Protein AF-A0A853I4E1-F1 (afdb_monomer_lite)

pL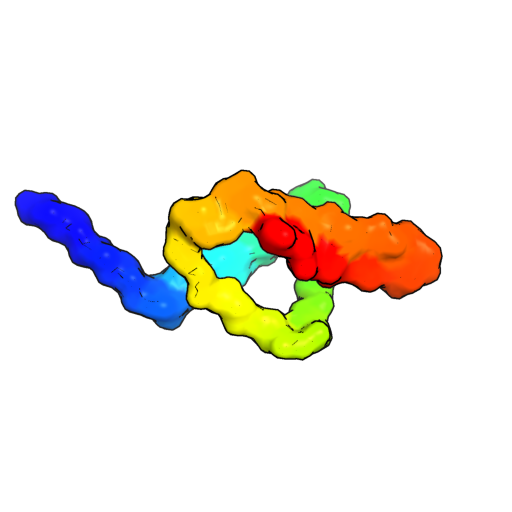DDT: mean 84.57, std 10.01, range [49.0, 97.25]

Sequence (62 aa):
MKPATPTEEQRLQQFIKELTALSKKTGIVIEAIGGVSILEPEELRALRYLGEVGTGDIEPRF

Radius of gyration: 13.95 Å; chains: 1; bounding box: 40×28×24 Å

Organism: NCBI:txid2994442

Secondary structure (DSSP, 8-state):
-PPPPPPHHHHHHHHHHHHHHHHHHHS-----TT------TTGGGG-EEEE-TTT--EEEE-

Foldseek 3Di:
DPPDDDDPVRVVVVVVVVLVVVCVVPVDDDDDDPDDDDDDPVVCPPWDWDADPVVRDTDIDD

Structure (mmCIF, N/CA/C/O backbone):
data_AF-A0A853I4E1-F1
#
_entry.id   AF-A0A853I4E1-F1
#
loop_
_atom_site.group_PDB
_atom_site.id
_atom_site.type_symbol
_atom_site.label_atom_id
_atom_site.label_alt_id
_atom_site.label_comp_id
_atom_site.label_asym_id
_atom_site.label_entity_id
_atom_site.label_seq_id
_atom_site.pdbx_PDB_ins_code
_atom_site.Cartn_x
_atom_site.Cartn_y
_atom_site.Cartn_z
_atom_site.occupancy
_atom_site.B_iso_or_equiv
_atom_site.auth_seq_id
_atom_site.auth_comp_id
_atom_site.auth_asym_id
_atom_site.auth_atom_id
_atom_site.pdbx_PDB_model_num
ATOM 1 N N . MET A 1 1 ? -28.147 15.652 8.964 1.00 49.00 1 MET A N 1
ATOM 2 C CA . MET A 1 1 ? -26.784 16.147 9.267 1.00 49.00 1 MET A CA 1
ATOM 3 C C . MET A 1 1 ? -25.893 15.769 8.096 1.00 49.00 1 MET A C 1
ATOM 5 O O . MET A 1 1 ? -25.957 14.618 7.683 1.00 49.00 1 MET A O 1
ATOM 9 N N . LYS A 1 2 ? -25.144 16.711 7.507 1.00 50.72 2 LYS A N 1
ATOM 10 C CA . LYS A 1 2 ? -24.115 16.359 6.513 1.00 50.72 2 LYS A CA 1
ATOM 11 C C . LYS A 1 2 ? -23.019 15.564 7.241 1.00 50.72 2 LYS A C 1
ATOM 13 O O . LYS A 1 2 ? -22.660 15.984 8.343 1.00 50.72 2 LYS A O 1
ATOM 18 N N . PRO A 1 3 ? -22.529 14.439 6.694 1.00 60.19 3 PRO A N 1
ATOM 19 C CA . PRO A 1 3 ? -21.377 13.764 7.277 1.00 60.19 3 PRO A CA 1
ATOM 20 C C . PRO A 1 3 ? -20.208 14.753 7.318 1.00 60.19 3 PRO A C 1
ATOM 22 O O . PRO A 1 3 ? -19.995 15.501 6.362 1.00 60.19 3 PRO A O 1
ATOM 25 N N . ALA A 1 4 ? -19.514 14.810 8.453 1.00 78.25 4 ALA A N 1
ATOM 26 C CA . ALA A 1 4 ? -18.318 15.627 8.580 1.00 78.25 4 ALA A CA 1
ATOM 27 C C . ALA A 1 4 ? -17.243 15.084 7.631 1.00 78.25 4 ALA A C 1
ATOM 29 O O . ALA A 1 4 ? -17.061 13.868 7.537 1.00 78.25 4 ALA A O 1
ATOM 30 N N . THR A 1 5 ? -16.549 15.976 6.926 1.00 80.38 5 THR A N 1
ATOM 31 C CA . THR A 1 5 ? -15.381 15.598 6.129 1.00 80.38 5 THR A CA 1
ATOM 32 C C . THR A 1 5 ? -14.328 14.994 7.064 1.00 80.38 5 THR A C 1
ATOM 34 O O . THR A 1 5 ? -14.046 15.605 8.100 1.00 80.38 5 THR A O 1
ATOM 37 N N . PRO A 1 6 ? -13.762 13.816 6.748 1.00 83.31 6 PRO A N 1
ATOM 38 C CA . PRO A 1 6 ? -12.719 13.218 7.570 1.00 83.31 6 PRO A CA 1
ATOM 39 C C . PRO A 1 6 ? -11.491 14.128 7.651 1.00 83.31 6 PRO A C 1
ATOM 41 O O . PRO A 1 6 ? -11.124 14.766 6.663 1.00 83.31 6 PRO A O 1
ATOM 44 N N . THR A 1 7 ? -10.826 14.154 8.804 1.00 90.19 7 THR A N 1
ATOM 45 C CA . THR A 1 7 ? -9.513 14.802 8.932 1.00 90.19 7 THR A CA 1
ATOM 46 C C . THR A 1 7 ? -8.453 14.041 8.130 1.00 90.19 7 THR A C 1
ATOM 48 O O . THR A 1 7 ? -8.630 12.870 7.790 1.00 90.19 7 THR A O 1
ATOM 51 N N . GLU A 1 8 ? -7.316 14.677 7.846 1.00 86.12 8 GLU A N 1
ATOM 52 C CA . GLU A 1 8 ? -6.179 14.021 7.182 1.00 86.12 8 GLU A CA 1
ATOM 53 C C . GLU A 1 8 ? -5.704 12.778 7.939 1.00 86.12 8 GLU A C 1
ATOM 55 O O . GLU A 1 8 ? -5.489 11.731 7.333 1.00 86.12 8 GLU A O 1
ATOM 60 N N . GLU A 1 9 ? -5.638 12.857 9.268 1.00 88.44 9 GLU A N 1
ATOM 61 C CA . GLU A 1 9 ? -5.276 11.725 10.118 1.00 88.44 9 GLU A CA 1
ATOM 62 C C . GLU A 1 9 ? -6.292 10.579 10.010 1.00 88.44 9 GLU A C 1
ATOM 64 O O . GLU A 1 9 ? -5.908 9.416 9.899 1.00 88.44 9 GLU A O 1
ATOM 69 N N . GLN A 1 10 ? -7.592 10.885 9.943 1.00 91.81 10 GLN A N 1
ATOM 70 C CA . GLN A 1 10 ? -8.630 9.875 9.719 1.00 91.81 10 GLN A CA 1
ATOM 71 C C . GLN A 1 10 ? -8.521 9.234 8.329 1.00 91.81 10 GLN A C 1
ATOM 73 O O . GLN A 1 10 ? -8.679 8.016 8.213 1.00 91.81 10 GLN A O 1
ATOM 78 N N . ARG A 1 11 ? -8.214 10.019 7.284 1.00 89.75 11 ARG A N 1
ATOM 79 C CA . ARG A 1 11 ? -7.962 9.496 5.928 1.00 89.75 11 ARG A CA 1
ATOM 80 C C . ARG A 1 11 ? -6.747 8.566 5.917 1.00 89.75 11 ARG A C 1
ATOM 82 O O . ARG A 1 11 ? -6.835 7.465 5.378 1.00 89.75 11 ARG A O 1
ATOM 89 N N . LEU A 1 12 ? -5.653 8.962 6.570 1.00 89.19 12 LEU A N 1
ATOM 90 C CA . LEU A 1 12 ? -4.434 8.157 6.667 1.00 89.19 12 LEU A CA 1
ATOM 91 C C . LEU A 1 12 ? -4.672 6.838 7.418 1.00 89.19 12 LEU A C 1
ATOM 93 O O . LEU A 1 12 ? -4.274 5.777 6.942 1.00 89.19 12 LEU A O 1
ATOM 97 N N . GLN A 1 13 ? -5.365 6.874 8.558 1.00 93.31 13 GLN A N 1
ATOM 98 C CA . GLN A 1 13 ? -5.689 5.666 9.326 1.00 93.31 13 GLN A CA 1
ATOM 99 C C . GLN A 1 13 ? -6.580 4.700 8.537 1.00 93.31 13 GLN A C 1
ATOM 101 O O . GLN A 1 13 ? -6.356 3.486 8.548 1.00 93.31 13 GLN A O 1
ATOM 106 N N . GLN A 1 14 ? -7.571 5.228 7.814 1.00 92.44 14 GLN A N 1
ATOM 107 C CA . GLN A 1 14 ? -8.422 4.412 6.955 1.00 92.44 14 GLN A CA 1
ATOM 108 C C . GLN A 1 14 ? -7.619 3.781 5.806 1.00 92.44 14 GLN A C 1
ATOM 110 O O 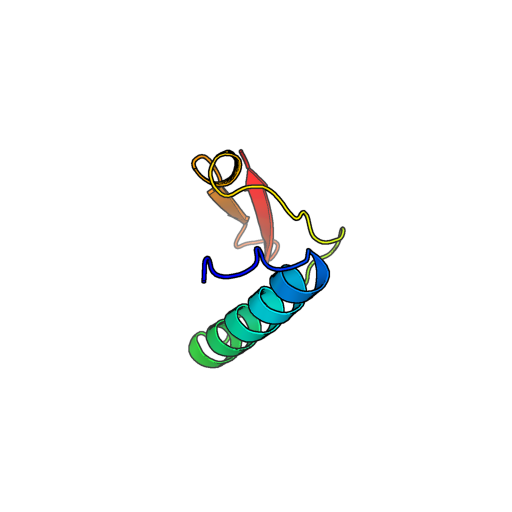. GLN A 1 14 ? -7.755 2.581 5.566 1.00 92.44 14 GLN A O 1
ATOM 115 N N . PHE A 1 15 ? -6.728 4.542 5.163 1.00 90.94 15 PHE A N 1
ATOM 116 C CA . PHE A 1 15 ? -5.833 4.030 4.124 1.00 90.94 15 PHE A CA 1
ATOM 117 C C . PHE A 1 15 ? -4.942 2.889 4.638 1.00 90.94 15 PHE A C 1
ATOM 119 O O . PHE A 1 15 ? -4.885 1.829 4.018 1.00 90.94 15 PHE A O 1
ATOM 126 N N . ILE A 1 16 ? -4.313 3.050 5.810 1.00 92.31 16 ILE A N 1
ATOM 127 C CA . ILE A 1 16 ? -3.481 2.003 6.433 1.00 92.31 16 ILE A CA 1
ATOM 128 C C . ILE A 1 16 ? -4.294 0.722 6.659 1.00 92.31 16 ILE A C 1
ATOM 130 O O . ILE A 1 16 ? -3.816 -0.383 6.385 1.00 92.31 16 ILE A O 1
ATOM 134 N N . LYS A 1 17 ? -5.536 0.852 7.135 1.00 95.81 17 LYS A N 1
ATOM 135 C CA . LYS A 1 17 ? -6.429 -0.286 7.380 1.00 95.81 17 LYS A CA 1
ATOM 136 C C . LYS A 1 17 ? -6.773 -1.036 6.091 1.00 95.81 17 LYS A C 1
ATOM 138 O O . LYS A 1 17 ? -6.726 -2.268 6.073 1.00 95.81 17 LYS A O 1
ATOM 143 N N . GLU A 1 18 ? -7.113 -0.312 5.029 1.00 95.12 18 GLU A N 1
ATOM 144 C CA . GLU A 1 18 ? -7.452 -0.889 3.724 1.00 95.12 18 GLU A CA 1
ATOM 145 C C . GLU A 1 18 ? -6.242 -1.547 3.059 1.00 95.12 18 GLU A C 1
ATOM 147 O O . GLU A 1 18 ? -6.335 -2.701 2.633 1.00 95.12 18 GLU A O 1
ATOM 152 N N . LEU A 1 19 ? -5.090 -0.869 3.060 1.00 92.56 19 LEU A N 1
ATOM 153 C CA . LEU A 1 19 ? -3.834 -1.411 2.546 1.00 92.56 19 LEU A CA 1
ATOM 154 C C . LEU A 1 19 ? -3.436 -2.687 3.298 1.00 92.56 19 LEU A C 1
ATOM 156 O O . LEU A 1 19 ? -3.117 -3.691 2.672 1.00 92.56 19 LEU A O 1
ATOM 160 N N . THR A 1 20 ? -3.557 -2.703 4.630 1.00 95.25 20 THR A N 1
ATOM 161 C CA . THR A 1 20 ? -3.281 -3.896 5.451 1.00 95.25 20 THR A CA 1
ATOM 162 C C . THR A 1 20 ? -4.165 -5.079 5.051 1.00 95.25 20 THR A C 1
ATOM 164 O O . THR A 1 20 ? -3.689 -6.212 4.942 1.00 95.25 20 THR A O 1
ATOM 167 N N . ALA A 1 21 ? -5.464 -4.843 4.850 1.00 96.88 21 ALA A N 1
ATOM 168 C CA . ALA A 1 21 ? -6.390 -5.891 4.430 1.00 96.88 21 ALA A CA 1
ATOM 169 C C . ALA A 1 21 ? -6.048 -6.414 3.026 1.00 96.88 21 ALA A C 1
ATOM 171 O O . ALA A 1 21 ? -6.070 -7.627 2.800 1.00 96.88 21 ALA A O 1
ATOM 172 N N . LEU A 1 22 ? -5.690 -5.516 2.105 1.00 95.75 22 LEU A N 1
ATOM 173 C CA . LEU A 1 22 ? -5.284 -5.874 0.751 1.00 95.75 22 LEU A CA 1
ATOM 174 C C . LEU A 1 22 ? -3.988 -6.688 0.750 1.00 95.75 22 LEU A C 1
ATOM 176 O O . LEU A 1 22 ? -3.961 -7.760 0.150 1.00 95.75 22 LEU A O 1
ATOM 180 N N . SER A 1 23 ? -2.963 -6.241 1.477 1.00 95.00 23 SER A N 1
ATOM 181 C CA . SER A 1 23 ? -1.682 -6.942 1.584 1.00 95.00 23 SER A CA 1
ATOM 182 C C . SER A 1 23 ? -1.841 -8.356 2.128 1.00 95.00 23 SER A C 1
ATOM 184 O O . SER A 1 23 ? -1.271 -9.298 1.583 1.00 95.00 23 SER A O 1
ATOM 186 N N . LYS A 1 24 ? -2.687 -8.549 3.150 1.00 96.56 24 LYS A N 1
ATOM 187 C CA . LYS A 1 24 ? -3.003 -9.893 3.665 1.00 96.56 24 LYS A CA 1
ATOM 188 C C . LYS A 1 24 ? -3.676 -10.784 2.622 1.00 96.56 24 LYS A C 1
ATOM 190 O O . LYS A 1 24 ? -3.448 -11.988 2.618 1.00 96.56 24 LYS A O 1
ATOM 195 N N . LYS A 1 25 ? -4.518 -10.210 1.760 1.00 97.25 25 LYS A N 1
ATOM 196 C CA . LYS A 1 25 ? -5.236 -10.948 0.714 1.00 97.25 25 LYS A CA 1
ATOM 197 C C . LYS A 1 25 ? -4.322 -11.343 -0.448 1.00 97.25 25 LYS A C 1
ATOM 199 O O . LYS A 1 25 ? -4.505 -12.417 -1.010 1.00 97.25 25 LYS A O 1
ATOM 204 N N . THR A 1 26 ? -3.395 -10.472 -0.839 1.00 95.00 26 THR A N 1
ATOM 205 C CA . THR A 1 26 ? -2.556 -10.661 -2.035 1.00 95.00 26 THR A CA 1
ATOM 206 C C . THR A 1 26 ? -1.192 -11.271 -1.735 1.00 95.00 26 THR A C 1
ATOM 208 O O . THR A 1 26 ? -0.542 -11.753 -2.656 1.00 95.00 26 THR A O 1
ATOM 211 N N . GLY A 1 27 ? -0.745 -11.244 -0.477 1.00 93.94 27 GLY A N 1
ATOM 212 C CA . GLY A 1 27 ? 0.621 -11.616 -0.109 1.00 93.94 27 GLY A CA 1
ATOM 213 C C . GLY A 1 27 ? 1.675 -10.585 -0.535 1.00 93.94 27 GLY A C 1
ATOM 214 O O . GLY A 1 27 ? 2.861 -10.890 -0.479 1.00 93.94 27 GLY A O 1
ATOM 215 N N . ILE A 1 28 ? 1.262 -9.383 -0.960 1.00 88.56 28 ILE A N 1
ATOM 216 C CA . ILE A 1 28 ? 2.150 -8.298 -1.405 1.00 88.56 28 ILE A CA 1
ATOM 217 C C . ILE A 1 28 ? 2.177 -7.204 -0.335 1.00 88.56 28 ILE A C 1
ATOM 219 O O . ILE A 1 28 ? 1.130 -6.674 0.044 1.00 88.56 28 ILE A O 1
ATOM 223 N N . VAL A 1 29 ? 3.371 -6.834 0.127 1.00 88.44 29 VAL A N 1
ATOM 224 C CA . VAL A 1 29 ? 3.588 -5.718 1.059 1.00 88.44 29 VAL A CA 1
ATOM 225 C C . VAL A 1 29 ? 4.160 -4.535 0.285 1.00 88.44 29 VAL A C 1
ATOM 227 O O . VAL A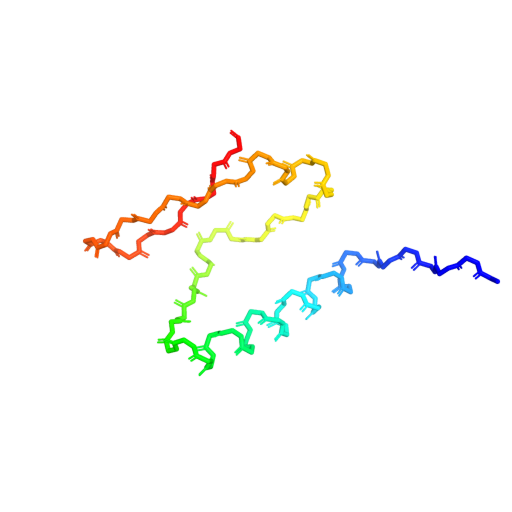 1 29 ? 5.066 -4.71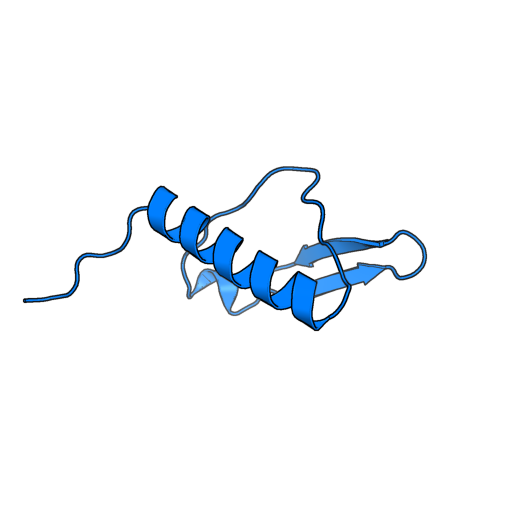4 -0.522 1.00 88.44 29 VAL A O 1
ATOM 230 N N . ILE A 1 30 ? 3.616 -3.341 0.524 1.00 82.31 30 ILE A N 1
ATOM 231 C CA . ILE A 1 30 ? 4.158 -2.089 -0.009 1.00 82.31 30 ILE A CA 1
ATOM 232 C C . ILE A 1 30 ? 4.870 -1.379 1.137 1.00 82.31 30 ILE A C 1
ATOM 234 O O . ILE A 1 30 ? 4.236 -1.026 2.133 1.00 82.31 30 ILE A O 1
ATOM 238 N N . GLU A 1 31 ? 6.171 -1.162 0.989 1.00 77.75 31 GLU A N 1
ATOM 239 C CA . GLU A 1 31 ? 6.953 -0.324 1.895 1.00 77.75 31 GLU A CA 1
ATOM 240 C C . GLU A 1 31 ? 7.085 1.073 1.284 1.00 77.75 31 GLU A C 1
ATOM 242 O O . GLU A 1 31 ? 7.631 1.248 0.198 1.00 77.75 31 GLU A O 1
ATOM 247 N N . ALA A 1 32 ? 6.538 2.085 1.961 1.00 70.31 32 ALA A N 1
ATOM 248 C CA . ALA A 1 32 ? 6.608 3.464 1.494 1.00 70.31 32 ALA A CA 1
ATOM 249 C C . ALA A 1 32 ? 7.949 4.093 1.902 1.00 70.31 32 ALA A C 1
ATOM 251 O O . ALA A 1 32 ? 8.100 4.601 3.015 1.00 70.31 32 ALA A O 1
ATOM 252 N N . ILE A 1 33 ? 8.919 4.078 0.991 1.00 68.94 33 ILE A N 1
ATOM 253 C CA . ILE A 1 33 ? 10.205 4.760 1.162 1.00 68.94 33 ILE A CA 1
ATOM 254 C C . ILE A 1 33 ? 10.065 6.162 0.552 1.00 68.94 33 ILE A C 1
ATOM 256 O O . ILE A 1 33 ? 10.126 6.322 -0.660 1.00 68.94 33 ILE A O 1
ATOM 260 N N . GLY A 1 34 ? 9.807 7.182 1.377 1.00 69.62 34 GLY A N 1
ATOM 261 C CA . GLY A 1 34 ? 9.652 8.573 0.902 1.00 69.62 34 GLY A CA 1
ATOM 262 C C . GLY A 1 34 ? 8.423 9.333 1.410 1.00 69.62 34 GLY A C 1
ATOM 263 O O . GLY A 1 34 ? 8.253 10.501 1.073 1.00 69.62 34 GLY A O 1
ATOM 264 N N . GLY A 1 35 ? 7.601 8.716 2.264 1.00 71.88 35 GLY A N 1
ATOM 265 C CA . GLY A 1 35 ? 6.438 9.357 2.890 1.00 71.88 35 GLY A CA 1
ATOM 266 C C . GLY A 1 35 ? 5.115 9.079 2.170 1.00 71.88 35 GLY A C 1
ATOM 267 O O . GLY A 1 35 ? 5.054 8.305 1.220 1.00 71.88 35 GLY A O 1
ATOM 268 N N . VAL A 1 36 ? 4.032 9.679 2.670 1.00 78.19 36 VAL A N 1
ATOM 269 C CA . VAL A 1 36 ? 2.667 9.508 2.147 1.00 78.19 36 VAL A CA 1
ATOM 270 C C . VAL A 1 36 ? 2.142 10.860 1.679 1.00 78.19 36 VAL A C 1
ATOM 272 O O . VAL A 1 36 ? 2.146 11.820 2.447 1.00 78.19 36 VAL A O 1
ATOM 275 N N . SER A 1 37 ? 1.661 10.930 0.438 1.00 82.38 37 SER A N 1
ATOM 276 C CA . SER A 1 37 ? 0.951 12.101 -0.084 1.00 82.38 37 SER A CA 1
ATOM 277 C C . SER A 1 37 ? -0.552 11.934 0.116 1.00 82.38 37 SER A C 1
ATOM 279 O O . SER A 1 37 ? -1.125 10.919 -0.279 1.00 82.38 37 SER A O 1
ATOM 281 N N . ILE A 1 38 ? -1.193 12.936 0.716 1.00 85.69 38 ILE A N 1
ATOM 282 C CA . ILE A 1 38 ? -2.649 13.007 0.867 1.00 85.69 38 ILE A CA 1
ATOM 283 C C . ILE A 1 38 ? -3.142 14.055 -0.128 1.00 85.69 38 ILE A C 1
ATOM 285 O O . ILE A 1 38 ? -2.794 15.225 -0.002 1.00 85.69 38 ILE A O 1
ATOM 289 N N . LEU A 1 39 ? -3.911 13.618 -1.122 1.00 88.00 39 LEU A N 1
ATOM 290 C CA . LEU A 1 39 ? -4.416 14.449 -2.217 1.00 88.00 39 LEU A CA 1
ATOM 291 C C . LEU A 1 39 ? -5.940 14.354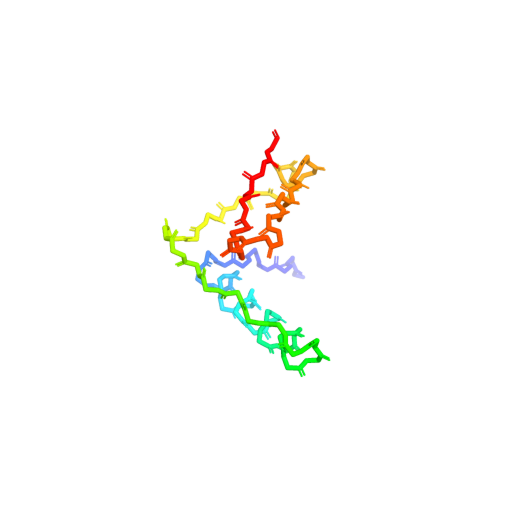 -2.289 1.00 88.00 39 LEU A C 1
ATOM 293 O O . LEU A 1 39 ? -6.536 13.392 -1.788 1.00 88.00 39 LEU A O 1
ATOM 297 N N . GLU A 1 40 ? -6.572 15.335 -2.923 1.00 88.38 40 GLU A N 1
ATOM 298 C CA . GLU A 1 40 ? -8.015 15.326 -3.134 1.00 88.38 40 GLU A CA 1
ATOM 299 C C . GLU A 1 40 ? -8.423 14.311 -4.224 1.00 88.38 40 GLU A C 1
ATOM 301 O O . GLU A 1 40 ? -7.637 13.999 -5.128 1.00 88.38 40 GLU A O 1
ATOM 306 N N . PRO A 1 41 ? -9.654 13.757 -4.177 1.00 85.81 41 PRO A N 1
ATOM 307 C CA . PRO A 1 41 ? -10.092 12.715 -5.111 1.00 85.81 41 PRO A CA 1
ATOM 308 C C . PRO A 1 41 ? -9.961 13.089 -6.593 1.00 85.81 41 PRO A C 1
ATOM 310 O O . PRO A 1 41 ? -9.748 12.220 -7.441 1.00 85.81 41 PRO A O 1
ATOM 313 N N . GLU A 1 42 ? -10.099 14.370 -6.931 1.00 89.56 42 GLU A N 1
ATOM 314 C CA . GLU A 1 42 ? -9.962 14.875 -8.295 1.00 89.56 42 GLU A CA 1
ATOM 315 C C . GLU A 1 42 ? -8.524 14.767 -8.815 1.00 89.56 42 GLU A C 1
ATOM 317 O O . GLU A 1 42 ? -8.333 14.415 -9.981 1.00 89.56 42 GLU A O 1
ATOM 322 N N . GLU A 1 43 ? -7.530 15.005 -7.957 1.00 85.81 43 GLU A N 1
ATOM 323 C CA . GLU A 1 43 ? -6.100 14.914 -8.283 1.00 85.81 43 GLU A CA 1
ATOM 324 C C . GLU A 1 43 ? -5.678 13.459 -8.538 1.00 85.81 43 GLU A C 1
ATOM 326 O O . GLU A 1 43 ? -4.792 13.178 -9.343 1.00 85.81 43 GLU A O 1
ATOM 331 N N . LEU A 1 44 ? -6.378 12.506 -7.917 1.00 89.62 44 LEU A N 1
ATOM 332 C CA . LEU A 1 44 ? -6.129 11.072 -8.070 1.00 89.62 44 LEU A CA 1
ATOM 333 C C . LEU A 1 44 ? -6.692 10.483 -9.371 1.00 89.62 44 LEU A C 1
ATOM 335 O O . LEU A 1 44 ? -6.392 9.336 -9.699 1.00 89.62 44 LEU A O 1
ATOM 339 N N . ARG A 1 45 ? -7.490 11.230 -10.149 1.00 90.12 45 ARG A N 1
ATOM 340 C CA . ARG A 1 45 ? -8.113 10.700 -11.382 1.00 90.12 45 ARG A CA 1
ATOM 341 C C . ARG A 1 45 ? -7.089 10.228 -12.415 1.00 90.12 45 ARG A C 1
ATOM 343 O O . ARG A 1 45 ? -7.360 9.279 -13.155 1.00 90.12 45 ARG A O 1
ATOM 350 N N . ALA A 1 46 ? -5.934 10.883 -12.458 1.00 88.25 46 ALA A N 1
ATOM 351 C CA . ALA A 1 46 ? -4.848 10.551 -13.367 1.00 88.25 46 ALA A CA 1
ATOM 352 C C . ALA A 1 46 ? -3.791 9.622 -12.741 1.00 88.25 46 ALA A C 1
ATOM 354 O O . ALA A 1 46 ? -2.932 9.125 -13.465 1.00 88.25 46 ALA A O 1
ATOM 355 N N . LEU A 1 47 ? -3.905 9.298 -11.441 1.00 90.06 47 LEU A N 1
ATOM 356 C CA . LEU A 1 47 ? -2.931 8.469 -10.734 1.00 90.06 47 LEU A CA 1
ATOM 357 C C . LEU A 1 47 ? -2.752 7.106 -11.418 1.00 90.06 47 LEU A C 1
ATOM 359 O O . LEU A 1 47 ? -3.706 6.348 -11.646 1.00 90.06 47 LEU A O 1
ATOM 363 N N . ARG A 1 48 ? -1.497 6.776 -11.710 1.00 89.25 48 ARG A N 1
ATOM 364 C CA . ARG A 1 48 ? -1.032 5.465 -12.161 1.00 89.25 48 ARG A CA 1
ATOM 365 C C . ARG A 1 48 ? 0.185 5.074 -11.338 1.00 89.25 48 ARG A C 1
ATOM 367 O O . ARG A 1 48 ? 1.086 5.881 -11.150 1.00 89.25 48 ARG A O 1
ATOM 374 N N . TYR A 1 49 ? 0.220 3.829 -10.883 1.00 84.62 49 TYR A N 1
ATOM 375 C CA . TYR A 1 49 ? 1.427 3.254 -10.303 1.00 84.62 49 TYR A CA 1
ATOM 376 C C . TYR A 1 49 ? 2.220 2.547 -11.398 1.00 84.62 49 TYR A C 1
ATOM 378 O O . TYR A 1 49 ? 1.671 1.699 -12.105 1.00 84.62 49 TYR A O 1
ATOM 386 N N . LEU A 1 50 ? 3.494 2.905 -11.543 1.00 85.31 50 LEU A N 1
ATOM 387 C CA . LEU A 1 50 ? 4.443 2.176 -12.380 1.00 85.31 50 LEU A CA 1
ATOM 388 C C . LEU A 1 50 ? 5.254 1.254 -11.474 1.00 85.31 50 LEU A C 1
ATOM 390 O O . LEU A 1 50 ? 5.896 1.727 -10.542 1.00 85.31 50 LEU A O 1
ATOM 394 N N . GLY A 1 51 ? 5.164 -0.052 -11.726 1.00 81.81 51 GLY A N 1
ATOM 395 C CA . GLY A 1 51 ? 5.927 -1.065 -11.005 1.00 81.81 51 GLY A CA 1
ATOM 396 C C . GLY A 1 51 ? 7.062 -1.608 -11.863 1.00 81.81 51 GLY A C 1
ATOM 397 O O . GLY A 1 51 ? 6.814 -2.031 -12.995 1.00 81.81 51 GLY A O 1
ATOM 398 N N . GLU A 1 52 ? 8.278 -1.649 -11.326 1.00 80.50 52 GLU A N 1
ATOM 399 C CA . GLU A 1 52 ? 9.403 -2.344 -11.951 1.00 80.50 52 GLU A CA 1
ATOM 400 C C . GLU A 1 52 ? 9.633 -3.691 -11.252 1.00 80.50 52 GLU A C 1
ATOM 402 O O . GLU A 1 52 ? 10.120 -3.765 -10.129 1.00 80.50 52 GLU A O 1
ATOM 407 N N . VAL A 1 53 ? 9.278 -4.794 -11.924 1.00 73.75 53 VAL A N 1
ATOM 408 C CA . VAL A 1 53 ? 9.335 -6.157 -11.347 1.00 73.75 53 VAL A CA 1
ATOM 409 C C . VAL A 1 53 ? 10.757 -6.562 -10.934 1.00 73.75 53 VAL A C 1
ATOM 411 O O . VAL A 1 53 ? 10.921 -7.386 -10.039 1.00 73.75 53 VAL A O 1
ATOM 414 N N . GLY A 1 54 ? 11.782 -5.994 -11.577 1.00 80.31 54 GLY A N 1
ATOM 415 C CA . GLY A 1 54 ? 13.183 -6.293 -11.280 1.00 80.31 54 GLY A CA 1
ATOM 416 C C . GLY A 1 54 ? 13.682 -5.683 -9.969 1.00 80.31 54 GLY A C 1
ATOM 417 O O . GLY A 1 54 ? 14.501 -6.307 -9.298 1.00 80.31 54 GLY A O 1
ATOM 418 N N . THR A 1 55 ? 13.188 -4.498 -9.599 1.00 80.81 55 THR A N 1
ATOM 419 C CA . THR A 1 55 ? 13.622 -3.772 -8.394 1.00 80.81 55 THR A CA 1
ATOM 420 C C . THR A 1 55 ? 12.608 -3.863 -7.256 1.00 80.81 55 THR A C 1
ATOM 422 O O . THR A 1 55 ? 12.987 -3.774 -6.092 1.00 80.81 55 THR A O 1
ATOM 425 N N . GLY A 1 56 ? 11.332 -4.102 -7.576 1.00 73.69 56 GLY A N 1
ATOM 426 C CA . GLY A 1 56 ? 10.227 -4.026 -6.623 1.00 73.69 56 GLY A CA 1
ATOM 427 C C . GLY A 1 56 ? 9.737 -2.597 -6.382 1.00 73.69 56 GLY A C 1
ATOM 428 O O . GLY A 1 56 ? 8.844 -2.406 -5.555 1.00 73.69 56 GLY A O 1
ATOM 429 N N . ASP A 1 57 ? 10.278 -1.612 -7.106 1.00 80.94 57 ASP A N 1
ATOM 430 C CA . ASP A 1 57 ? 9.887 -0.214 -6.962 1.00 80.94 57 ASP A CA 1
ATOM 431 C C . ASP A 1 57 ? 8.485 0.016 -7.522 1.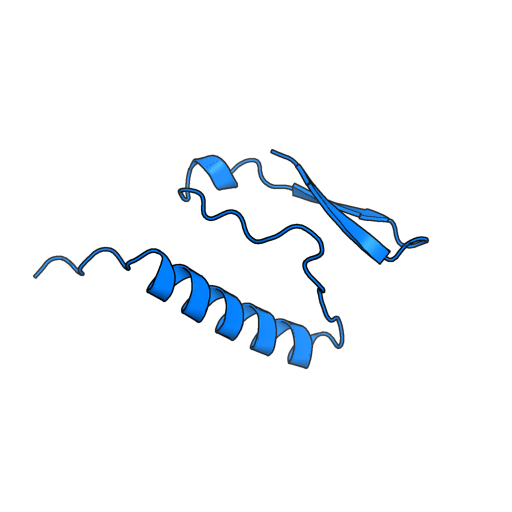00 80.94 57 ASP A C 1
ATOM 433 O O . ASP A 1 57 ? 8.113 -0.499 -8.583 1.00 80.94 57 ASP A O 1
ATOM 437 N N . ILE A 1 58 ? 7.704 0.808 -6.791 1.00 80.25 58 ILE A N 1
ATOM 438 C CA . ILE A 1 58 ? 6.362 1.230 -7.178 1.00 80.25 58 ILE A CA 1
ATOM 439 C C . ILE A 1 58 ? 6.296 2.749 -7.033 1.00 80.25 58 ILE A C 1
ATOM 441 O O . ILE A 1 58 ? 6.278 3.271 -5.919 1.00 80.25 58 ILE A O 1
ATOM 445 N N . GLU A 1 59 ? 6.219 3.459 -8.156 1.00 84.19 59 GLU A N 1
ATOM 446 C CA . GLU A 1 59 ? 6.217 4.924 -8.180 1.00 84.19 59 GLU A CA 1
ATOM 447 C C . GLU A 1 59 ? 4.855 5.491 -8.614 1.00 84.19 59 GLU A C 1
ATOM 449 O O . GLU A 1 59 ? 4.276 5.019 -9.603 1.00 84.19 59 GLU A O 1
ATOM 454 N N . PRO A 1 60 ? 4.325 6.517 -7.920 1.00 84.81 60 PRO A N 1
ATOM 455 C CA . PRO A 1 60 ? 3.135 7.229 -8.364 1.00 84.81 60 PRO A CA 1
ATOM 456 C C . PRO A 1 60 ? 3.454 8.176 -9.533 1.00 84.81 60 PRO A C 1
ATOM 458 O O . PRO A 1 60 ? 4.413 8.946 -9.502 1.00 84.81 60 PRO A O 1
ATOM 461 N N . ARG A 1 61 ? 2.599 8.164 -10.555 1.00 84.31 61 ARG A N 1
ATOM 462 C CA . ARG A 1 61 ? 2.577 9.104 -11.685 1.00 84.31 61 ARG A CA 1
ATOM 463 C C . ARG A 1 61 ? 1.196 9.741 -11.780 1.00 84.31 61 ARG A C 1
ATOM 465 O O . ARG A 1 61 ? 0.201 9.033 -11.639 1.00 84.31 61 ARG A O 1
ATOM 472 N N . PHE A 1 62 ? 1.154 11.043 -12.036 1.00 83.88 62 PHE A N 1
ATOM 473 C CA . PHE A 1 62 ? -0.064 11.846 -12.175 1.00 83.88 62 PHE A CA 1
ATOM 474 C C . PHE A 1 62 ? -0.192 12.372 -13.602 1.00 83.88 62 PHE A C 1
ATOM 476 O O . PHE A 1 62 ? 0.863 12.572 -14.249 1.00 83.88 62 PHE A O 1
#